Protein AF-A0A353WZQ6-F1 (afdb_monomer_lite)

Secondary structure (DSSP, 8-state):
------------------------SS--SEEEEETTEEEEEEEE--SSTTEEEEEEEEEETTSSS-TT--TT--HHHHHHHHHIIIIIGGGGEEEEETTEEEE--EEEEE---S--SEEEEEEEEE---SSS--EEEE--GGGSSS-EEEE-

Sequence (152 aa):
MKMSSRLLPVLLFIHLFTGCKGKDEKNFLAERVVGDYKFKINRIPSEESDLQQYVLKISRADEQIDLLNNKDLTDKELQQLLYYFSYTFQKDIYLETENGLNPCVLYHFERSYDLKGSRNFILGFTEPNDNEPKKIVIDSPVFNSGPVKIRI

Radius of gyration: 23.56 Å; chains: 1; bounding box: 54×90×39 Å

Structure (mmCIF, N/CA/C/O backbone):
data_AF-A0A353WZQ6-F1
#
_entry.id   AF-A0A353WZQ6-F1
#
loop_
_atom_site.group_PDB
_atom_site.id
_atom_site.type_symbol
_atom_site.label_atom_id
_atom_site.label_alt_id
_atom_site.label_comp_id
_atom_site.label_asym_id
_atom_site.label_entity_id
_atom_site.label_seq_id
_atom_site.pdbx_PDB_ins_code
_atom_site.Cartn_x
_atom_site.Cartn_y
_atom_site.Cartn_z
_atom_site.occupancy
_atom_site.B_iso_or_equiv
_atom_site.auth_seq_id
_atom_site.auth_comp_id
_atom_site.auth_asym_id
_atom_site.auth_atom_id
_atom_site.pdbx_PDB_model_num
ATOM 1 N N . MET A 1 1 ? -36.789 -76.206 4.904 1.00 37.81 1 MET A N 1
ATOM 2 C CA . MET A 1 1 ? -35.863 -76.798 3.911 1.00 37.81 1 MET A CA 1
ATOM 3 C C . MET A 1 1 ? -35.456 -75.690 2.938 1.00 37.81 1 MET A C 1
ATOM 5 O O . MET A 1 1 ? -36.367 -75.105 2.381 1.00 37.81 1 MET A O 1
ATOM 9 N N . LYS A 1 2 ? -34.142 -75.410 2.798 1.00 40.34 2 LYS A N 1
ATOM 10 C CA . LYS A 1 2 ? -33.453 -74.471 1.858 1.00 40.34 2 LYS A CA 1
ATOM 11 C C . LYS A 1 2 ? -33.887 -72.985 1.921 1.00 40.34 2 LYS A C 1
ATOM 13 O O . LYS A 1 2 ? -35.009 -72.670 1.576 1.00 40.34 2 LYS A O 1
ATOM 18 N N . MET A 1 3 ? -33.143 -72.050 2.528 1.00 39.34 3 MET A N 1
ATOM 19 C CA . MET A 1 3 ? -31.824 -71.451 2.202 1.00 39.34 3 MET A CA 1
ATOM 20 C C . MET A 1 3 ? -31.735 -70.727 0.843 1.00 39.34 3 MET A C 1
ATOM 22 O O . MET A 1 3 ? -32.156 -71.281 -0.166 1.00 39.34 3 MET A O 1
ATOM 26 N N . SER A 1 4 ? -31.028 -69.581 0.862 1.00 34.53 4 SER A N 1
ATOM 27 C CA . SER A 1 4 ? -30.486 -68.789 -0.267 1.00 34.53 4 SER A CA 1
ATOM 28 C C . SER A 1 4 ? -31.391 -67.642 -0.753 1.00 34.53 4 SER A C 1
ATOM 30 O O . SER A 1 4 ? -32.573 -67.847 -0.962 1.00 34.53 4 SER A O 1
ATOM 32 N N . SER A 1 5 ? -30.947 -66.401 -0.971 1.00 44.91 5 SER A N 1
ATOM 33 C CA . SER A 1 5 ? -29.622 -65.764 -0.904 1.00 44.91 5 SER A CA 1
ATOM 34 C C . SER A 1 5 ? -29.816 -64.244 -0.948 1.00 44.91 5 SER A C 1
ATOM 36 O O . SER A 1 5 ? -30.753 -63.741 -1.560 1.00 44.91 5 SER A O 1
ATOM 38 N N . ARG A 1 6 ? -28.895 -63.533 -0.295 1.00 46.59 6 ARG A N 1
ATOM 39 C CA . ARG A 1 6 ? -28.760 -62.073 -0.256 1.00 46.59 6 ARG A CA 1
ATOM 40 C C . ARG A 1 6 ? -28.434 -61.500 -1.638 1.00 46.59 6 ARG A C 1
ATOM 42 O O . ARG A 1 6 ? -27.595 -62.065 -2.328 1.00 46.59 6 ARG A O 1
ATOM 49 N N . LEU A 1 7 ? -28.986 -60.328 -1.944 1.00 40.62 7 LEU A N 1
ATOM 50 C CA . LEU A 1 7 ? -28.447 -59.361 -2.905 1.00 40.62 7 LEU A CA 1
ATOM 51 C C . LEU A 1 7 ? -28.886 -57.959 -2.452 1.00 40.62 7 LEU A C 1
ATOM 53 O O . LEU A 1 7 ? -30.049 -57.590 -2.571 1.00 40.62 7 LEU A O 1
ATOM 57 N N . LEU A 1 8 ? -27.951 -57.212 -1.863 1.00 40.19 8 LEU A N 1
ATOM 58 C CA . LEU A 1 8 ? -28.063 -55.771 -1.629 1.00 40.19 8 LEU A CA 1
ATOM 59 C C . LEU A 1 8 ? -27.505 -55.055 -2.866 1.00 40.19 8 LEU A C 1
ATOM 61 O O . LEU A 1 8 ? -26.378 -55.369 -3.255 1.00 40.19 8 LEU A O 1
ATOM 65 N N . PRO A 1 9 ? -28.210 -54.083 -3.462 1.00 43.88 9 PRO A N 1
ATOM 66 C CA . PRO A 1 9 ? -27.587 -53.168 -4.398 1.00 43.88 9 PRO A CA 1
ATOM 67 C C . PRO A 1 9 ? -26.892 -52.035 -3.632 1.00 43.88 9 PRO A C 1
ATOM 69 O O . PRO A 1 9 ? -27.482 -51.338 -2.809 1.00 43.88 9 PRO A O 1
ATOM 72 N N . VAL A 1 10 ? -25.603 -51.887 -3.926 1.00 41.09 10 VAL A N 1
ATOM 73 C CA . VAL A 1 10 ? -24.724 -50.786 -3.535 1.00 41.09 10 VAL A CA 1
ATOM 74 C C . VAL A 1 10 ? -25.310 -49.477 -4.074 1.00 41.09 10 VAL A C 1
ATOM 76 O O . VAL A 1 10 ? -25.299 -49.249 -5.283 1.00 41.09 10 VAL A O 1
ATOM 79 N N . LEU A 1 11 ? -25.830 -48.613 -3.196 1.00 39.88 11 LEU A N 1
ATOM 80 C CA . LEU A 1 11 ? -26.128 -47.227 -3.557 1.00 39.88 11 LEU A CA 1
ATOM 81 C C . LEU A 1 11 ? -24.805 -46.462 -3.642 1.00 39.88 11 LEU A C 1
ATOM 83 O O . LEU A 1 11 ? -24.191 -46.093 -2.643 1.00 39.88 11 LEU A O 1
ATOM 87 N N . LEU A 1 12 ? -24.366 -46.282 -4.881 1.00 36.94 12 LEU A N 1
ATOM 88 C CA . LEU A 1 12 ? -23.241 -45.461 -5.282 1.00 36.94 12 LEU A CA 1
ATOM 89 C C . LEU A 1 12 ? -23.554 -43.991 -4.941 1.00 36.94 12 LEU A C 1
ATOM 91 O O . LEU A 1 12 ? -24.376 -43.350 -5.595 1.00 36.94 12 LEU A O 1
ATOM 95 N N . PHE A 1 13 ? -22.910 -43.468 -3.897 1.00 36.84 13 PHE A N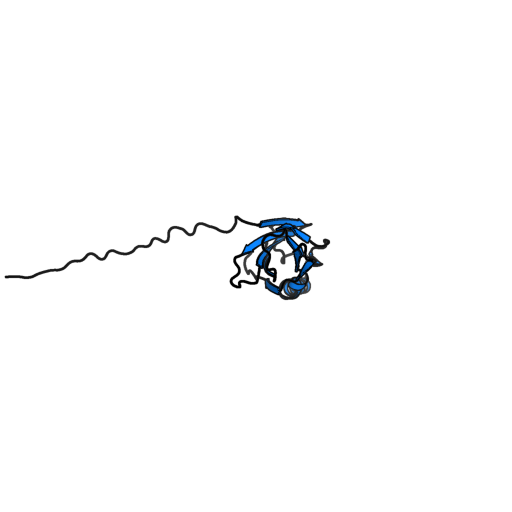 1
ATOM 96 C CA . PHE A 1 13 ? -22.872 -42.041 -3.576 1.00 36.84 13 PHE A CA 1
ATOM 97 C C . PHE A 1 13 ? -22.087 -41.312 -4.675 1.00 36.84 13 PHE A C 1
ATOM 99 O O . PHE A 1 13 ? -20.869 -41.169 -4.605 1.00 36.84 13 PHE A O 1
ATOM 106 N N . ILE A 1 14 ? -22.782 -40.851 -5.713 1.00 39.16 14 ILE A N 1
ATOM 107 C CA . ILE A 1 14 ? -22.250 -39.830 -6.615 1.00 39.16 14 ILE A CA 1
ATOM 108 C C . ILE A 1 14 ? -22.653 -38.481 -6.019 1.00 39.16 14 ILE A C 1
ATOM 110 O O . ILE A 1 14 ? -23.701 -37.927 -6.343 1.00 39.16 14 ILE A O 1
ATOM 114 N N . HIS A 1 15 ? -21.814 -37.940 -5.133 1.00 38.00 15 HIS A N 1
ATOM 115 C CA . HIS A 1 15 ? -21.806 -36.498 -4.906 1.00 38.00 15 HIS A CA 1
ATOM 116 C C . HIS A 1 15 ? -21.202 -35.861 -6.160 1.00 38.00 15 HIS A C 1
ATOM 118 O O . HIS A 1 15 ? -19.989 -35.698 -6.286 1.00 38.00 15 HIS A O 1
ATOM 124 N N . LEU A 1 16 ? -22.066 -35.545 -7.125 1.00 35.78 16 LEU A N 1
ATOM 125 C CA . LEU A 1 16 ? -21.741 -34.600 -8.180 1.00 35.78 16 LEU A CA 1
ATOM 126 C C . LEU A 1 16 ? -21.397 -33.270 -7.499 1.00 35.78 16 LEU A C 1
ATOM 128 O O . LEU A 1 16 ? -22.269 -32.556 -7.006 1.00 35.78 16 LEU A O 1
ATOM 132 N N . PHE A 1 17 ? -20.104 -32.951 -7.472 1.00 39.59 17 PHE A N 1
ATOM 133 C CA . PHE A 1 17 ? -19.587 -31.598 -7.293 1.00 39.59 17 PHE A CA 1
ATOM 134 C C . PHE A 1 17 ? -20.011 -30.760 -8.509 1.00 39.59 17 PHE A C 1
ATOM 136 O O . PHE A 1 17 ? -19.232 -30.471 -9.412 1.00 39.59 17 PHE A O 1
ATOM 143 N N . THR A 1 18 ? -21.284 -30.383 -8.563 1.00 40.12 18 THR A N 1
ATOM 144 C CA . THR A 1 18 ? -21.767 -29.328 -9.452 1.00 40.12 18 THR A CA 1
ATOM 145 C C . THR A 1 18 ? -21.874 -28.056 -8.640 1.00 40.12 18 THR A C 1
ATOM 147 O O . THR A 1 18 ? -22.845 -27.863 -7.910 1.00 40.12 18 THR A O 1
ATOM 150 N N . GLY A 1 19 ? -20.877 -27.181 -8.767 1.00 32.91 19 GLY A N 1
ATOM 151 C CA . GLY A 1 19 ? -21.031 -25.815 -8.284 1.00 32.91 19 GLY A CA 1
ATOM 152 C C . GLY A 1 19 ? -19.776 -25.080 -7.842 1.00 32.91 19 GLY A C 1
ATOM 153 O O . GLY A 1 19 ? -19.864 -24.340 -6.869 1.00 32.91 19 GLY A O 1
ATOM 154 N N . CYS A 1 20 ? -18.651 -25.164 -8.561 1.00 38.03 20 CYS A N 1
ATOM 155 C CA . CYS A 1 20 ? -17.694 -24.049 -8.554 1.00 38.03 20 CYS A CA 1
ATOM 156 C C . CYS A 1 20 ? -18.333 -22.867 -9.301 1.00 38.03 20 CYS A C 1
ATOM 158 O O . CYS A 1 20 ? -18.008 -22.572 -10.449 1.00 38.03 20 CYS A O 1
ATOM 160 N N . LYS A 1 21 ? -19.320 -22.222 -8.669 1.00 38.28 21 LYS A N 1
ATOM 161 C CA . LYS A 1 21 ? -19.753 -20.884 -9.061 1.00 38.28 21 LYS A CA 1
ATOM 162 C C . LYS A 1 21 ? -18.585 -19.958 -8.757 1.00 38.28 21 LYS A C 1
ATOM 164 O O . LYS A 1 21 ? -18.204 -19.846 -7.596 1.00 38.28 21 LYS A O 1
ATOM 169 N N . GLY A 1 22 ? -18.058 -19.303 -9.788 1.00 40.53 22 GLY A N 1
ATOM 170 C CA . GLY A 1 22 ? -17.163 -18.161 -9.644 1.00 40.53 22 GLY A CA 1
ATOM 171 C C . GLY A 1 22 ? -17.803 -17.096 -8.751 1.00 40.53 22 GLY A C 1
ATOM 172 O O . GLY A 1 22 ? -18.637 -16.309 -9.192 1.00 40.53 22 GLY A O 1
ATOM 173 N N . LYS A 1 23 ? -17.451 -17.130 -7.472 1.00 47.38 23 LYS A N 1
ATOM 174 C CA . LYS A 1 23 ? -17.271 -15.957 -6.620 1.00 47.38 23 LYS A CA 1
ATOM 175 C C . LYS A 1 23 ? -15.785 -15.627 -6.790 1.00 47.38 23 LYS A C 1
ATOM 177 O O . LYS A 1 23 ? -14.996 -16.548 -6.918 1.00 47.38 23 LYS A O 1
ATOM 182 N N . ASP A 1 24 ? -15.384 -14.409 -7.125 1.00 47.66 24 ASP A N 1
ATOM 183 C CA . ASP A 1 24 ? -14.799 -13.510 -6.120 1.00 47.66 24 ASP A CA 1
ATOM 184 C C . ASP A 1 24 ? -14.526 -12.121 -6.743 1.00 47.66 24 ASP A C 1
ATOM 186 O O . ASP A 1 24 ? -13.456 -11.543 -6.589 1.00 47.66 24 ASP A O 1
ATOM 190 N N . GLU A 1 25 ? -15.474 -11.573 -7.511 1.00 50.19 25 GLU A N 1
ATOM 191 C CA . GLU A 1 25 ? -15.333 -10.226 -8.108 1.00 50.19 25 GLU A CA 1
ATOM 192 C C . GLU A 1 25 ? -16.297 -9.178 -7.546 1.00 50.19 25 GLU A C 1
ATOM 194 O O . GLU A 1 25 ? -16.289 -8.023 -7.967 1.00 50.19 25 GLU A O 1
ATOM 199 N N . LYS A 1 26 ? -17.145 -9.545 -6.585 1.00 50.19 26 LYS A N 1
ATOM 200 C CA . LYS A 1 26 ? -18.222 -8.672 -6.115 1.00 50.19 26 LYS A CA 1
ATOM 201 C C . LYS A 1 26 ? -18.205 -8.600 -4.600 1.00 50.19 26 LYS A C 1
ATOM 203 O O . LYS A 1 26 ? -18.830 -9.445 -3.972 1.00 50.19 26 LYS A O 1
ATOM 208 N N . ASN A 1 27 ? -17.424 -7.657 -4.062 1.00 61.12 27 ASN A N 1
ATOM 209 C CA . ASN A 1 27 ? -17.746 -6.801 -2.904 1.00 61.12 27 ASN A CA 1
ATOM 210 C C . ASN A 1 27 ? -16.505 -5.995 -2.463 1.00 61.12 27 ASN A C 1
ATOM 212 O O . ASN A 1 27 ? -16.050 -6.115 -1.328 1.00 61.12 27 ASN A O 1
ATOM 216 N N . PHE A 1 28 ? -15.967 -5.165 -3.365 1.00 70.75 28 PHE A N 1
ATOM 217 C CA . PHE A 1 28 ? -15.014 -4.129 -2.959 1.00 70.75 28 PHE A CA 1
ATOM 218 C C . PHE A 1 28 ? -15.729 -3.094 -2.103 1.00 70.75 28 PHE A C 1
ATOM 220 O O . PHE A 1 28 ? -16.757 -2.555 -2.509 1.00 70.75 28 PHE A O 1
ATOM 227 N N . LEU A 1 29 ? -15.179 -2.837 -0.916 1.00 82.19 29 LEU A N 1
ATOM 228 C CA . LEU A 1 29 ? -15.657 -1.794 -0.014 1.00 82.19 29 LEU A CA 1
ATOM 229 C C . LEU A 1 29 ? -15.426 -0.413 -0.615 1.00 82.19 29 LEU A C 1
ATOM 231 O O . LEU A 1 29 ? -16.256 0.478 -0.472 1.00 82.19 29 LEU A O 1
ATOM 235 N N . ALA A 1 30 ? -14.300 -0.246 -1.308 1.00 92.00 30 ALA A N 1
ATOM 236 C CA . ALA A 1 30 ? -13.935 1.018 -1.912 1.00 92.00 30 ALA A CA 1
ATOM 237 C C . ALA A 1 30 ? -13.039 0.827 -3.136 1.00 92.00 30 ALA A C 1
ATOM 239 O O . ALA A 1 30 ? -12.235 -0.106 -3.207 1.00 92.00 30 ALA A O 1
ATOM 240 N N . GLU A 1 31 ? -13.147 1.766 -4.072 1.00 93.62 31 GLU A N 1
ATOM 241 C CA . GLU A 1 31 ? -12.250 1.916 -5.213 1.00 93.62 31 GLU A CA 1
ATOM 242 C C . GLU A 1 31 ? -11.824 3.383 -5.333 1.00 93.62 31 GLU A C 1
ATOM 244 O O . GLU A 1 31 ? -12.615 4.302 -5.099 1.00 93.62 31 GLU A O 1
ATOM 249 N N . ARG A 1 32 ? -10.561 3.614 -5.692 1.00 93.69 32 ARG A N 1
ATOM 250 C CA . ARG A 1 32 ? -10.026 4.945 -5.974 1.00 93.69 32 ARG A CA 1
ATOM 251 C C . ARG A 1 32 ? -9.014 4.873 -7.109 1.00 93.69 32 ARG A C 1
ATOM 253 O O . ARG A 1 32 ? -8.180 3.975 -7.136 1.00 93.69 32 ARG A O 1
ATOM 260 N N . VAL A 1 33 ? -9.055 5.848 -8.012 1.00 93.50 33 VAL A N 1
ATOM 261 C CA . VAL A 1 33 ? -8.052 6.032 -9.070 1.00 93.50 33 VAL A CA 1
ATOM 262 C C . VAL A 1 33 ? -7.273 7.314 -8.784 1.00 93.50 33 VAL A C 1
ATOM 264 O O . VAL A 1 33 ? -7.876 8.345 -8.478 1.00 93.50 33 VAL A O 1
ATOM 267 N N . VAL A 1 34 ? -5.944 7.246 -8.832 1.00 91.75 34 VAL A N 1
ATOM 268 C CA . VAL A 1 34 ? -5.036 8.389 -8.660 1.00 91.75 34 VAL A CA 1
ATOM 269 C C . VAL A 1 34 ? -3.920 8.275 -9.692 1.00 91.75 34 VAL A C 1
ATOM 271 O O . VAL A 1 34 ? -3.158 7.310 -9.672 1.00 91.75 34 VAL A O 1
ATOM 274 N N . GLY A 1 35 ? -3.837 9.256 -10.594 1.00 89.75 35 GLY A N 1
ATOM 275 C CA . GLY A 1 35 ? -2.931 9.188 -11.740 1.00 89.75 35 GLY A CA 1
ATOM 276 C C . GLY A 1 35 ? -3.167 7.907 -12.542 1.00 89.75 35 GLY A C 1
ATOM 277 O O . GLY A 1 35 ? -4.308 7.569 -12.857 1.00 89.75 35 GLY A O 1
ATOM 278 N N . ASP A 1 36 ? -2.091 7.167 -12.785 1.00 89.75 36 ASP A N 1
ATOM 279 C CA . ASP A 1 36 ? -2.116 5.909 -13.535 1.00 89.75 36 ASP A CA 1
ATOM 280 C C . ASP A 1 36 ? -2.408 4.679 -12.669 1.00 89.75 36 ASP A C 1
ATOM 282 O O . ASP A 1 36 ? -2.270 3.553 -13.146 1.00 89.75 36 ASP A O 1
ATOM 286 N N . TYR A 1 37 ? -2.803 4.859 -11.406 1.00 92.25 37 TYR A N 1
ATOM 287 C CA . TYR A 1 37 ? -2.987 3.770 -10.451 1.00 92.25 37 TYR A CA 1
ATOM 288 C C . TYR A 1 37 ? -4.433 3.651 -9.986 1.00 92.25 37 TYR A C 1
ATOM 290 O O . TYR A 1 37 ? -5.118 4.639 -9.715 1.00 92.25 37 TYR A O 1
ATOM 298 N N . LYS A 1 38 ? -4.887 2.409 -9.846 1.00 93.88 38 LYS A N 1
ATOM 299 C CA . LYS A 1 38 ? -6.198 2.031 -9.325 1.00 93.88 38 LYS A CA 1
ATOM 300 C C . LYS A 1 38 ? -6.019 1.178 -8.079 1.00 93.88 38 LYS A C 1
ATOM 302 O O . LYS A 1 38 ? -5.320 0.164 -8.104 1.00 93.88 38 LYS A O 1
ATOM 307 N N . PHE A 1 39 ? -6.696 1.591 -7.018 1.00 95.25 39 PHE A N 1
ATOM 308 C CA . PHE A 1 39 ? -6.670 0.993 -5.695 1.00 95.25 39 PHE A CA 1
ATOM 309 C C . PHE A 1 39 ? -8.058 0.451 -5.384 1.00 95.25 39 PHE A C 1
ATOM 311 O O . PHE A 1 39 ? -9.042 1.184 -5.498 1.00 95.25 39 PHE A O 1
ATOM 318 N N . LYS A 1 40 ? -8.144 -0.810 -4.968 1.00 95.25 40 LYS A N 1
ATOM 319 C CA . LYS A 1 40 ? -9.389 -1.417 -4.490 1.00 95.25 40 LYS A CA 1
ATOM 320 C C . LYS A 1 40 ? -9.169 -2.019 -3.115 1.00 95.25 40 LYS A C 1
ATOM 322 O O . LYS A 1 40 ? -8.144 -2.656 -2.891 1.00 95.25 40 LYS A O 1
ATOM 327 N N . ILE A 1 41 ? -10.131 -1.836 -2.220 1.00 95.94 41 ILE A N 1
ATOM 328 C CA . ILE A 1 41 ? -10.089 -2.387 -0.867 1.00 95.94 41 ILE A CA 1
ATOM 329 C C . ILE A 1 41 ? -11.220 -3.389 -0.692 1.00 95.94 41 ILE A C 1
ATOM 331 O O . ILE A 1 41 ? -12.381 -3.074 -0.949 1.00 95.94 41 ILE A O 1
ATOM 335 N N . ASN A 1 42 ? -10.877 -4.570 -0.195 1.00 94.44 42 ASN A N 1
ATOM 336 C CA . ASN A 1 42 ? -11.817 -5.522 0.384 1.00 94.44 42 ASN A CA 1
ATOM 337 C C . ASN A 1 42 ? -11.509 -5.679 1.865 1.00 94.44 42 ASN A C 1
ATOM 339 O O . ASN A 1 42 ? -10.345 -5.670 2.253 1.00 94.44 42 ASN A O 1
ATOM 343 N N . ARG A 1 43 ? -12.531 -5.909 2.679 1.00 91.44 43 ARG A N 1
ATOM 344 C CA . ARG A 1 43 ? -12.328 -6.426 4.031 1.00 91.44 43 ARG A CA 1
ATOM 345 C C . ARG A 1 43 ? -12.349 -7.942 4.007 1.00 91.44 43 ARG A C 1
ATOM 347 O O . ARG A 1 43 ? -13.153 -8.532 3.284 1.00 91.44 43 ARG A O 1
ATOM 354 N N . ILE A 1 44 ? -11.486 -8.552 4.806 1.00 90.94 44 ILE A N 1
ATOM 355 C CA . ILE A 1 44 ? -11.459 -9.999 5.003 1.00 90.94 44 ILE A CA 1
ATOM 356 C C . ILE A 1 44 ? -11.738 -10.329 6.474 1.00 90.94 44 ILE A C 1
ATOM 358 O O . ILE A 1 44 ? -11.454 -9.505 7.349 1.00 90.94 44 ILE A O 1
ATOM 362 N N . PRO A 1 45 ? -12.341 -11.495 6.767 1.00 86.56 45 PRO A N 1
ATOM 363 C CA . PRO A 1 45 ? -12.470 -11.969 8.138 1.00 86.56 45 PRO A CA 1
ATOM 364 C C . PRO A 1 45 ? -11.083 -12.091 8.768 1.00 86.56 45 PRO A C 1
ATOM 366 O O . PRO A 1 45 ? -10.177 -12.639 8.146 1.00 86.56 45 PRO A O 1
ATOM 369 N N . SER A 1 46 ? -10.926 -11.583 9.986 1.00 79.06 46 SER A N 1
ATOM 370 C CA . SER A 1 46 ? -9.699 -11.796 10.746 1.00 79.06 46 SER A CA 1
ATOM 371 C C . SER A 1 46 ? -9.783 -13.126 11.487 1.00 79.06 46 SER A C 1
ATOM 373 O O . SER A 1 46 ? -10.805 -13.423 12.109 1.00 79.06 46 SER A 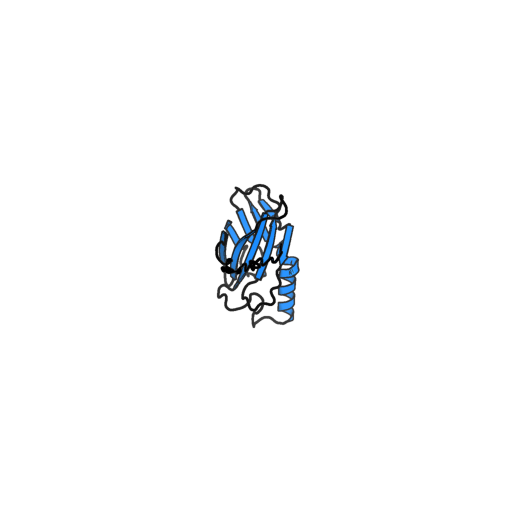O 1
ATOM 375 N N . GLU A 1 47 ? -8.715 -13.920 11.426 1.00 73.69 47 GLU A N 1
ATOM 376 C CA . GLU A 1 47 ? -8.554 -15.113 12.271 1.00 73.69 47 GLU A CA 1
ATOM 377 C C . GLU A 1 47 ? -8.208 -14.737 13.723 1.00 73.69 47 GLU A C 1
ATOM 379 O O . GLU A 1 47 ? -8.473 -15.501 14.648 1.00 73.69 47 GLU A O 1
ATOM 384 N N . GLU A 1 48 ? -7.669 -13.531 13.928 1.00 67.69 48 GLU A N 1
ATOM 385 C CA . GLU A 1 48 ? -7.320 -12.969 15.233 1.00 67.69 48 GLU A CA 1
ATOM 386 C C . GLU A 1 48 ? -8.353 -11.914 15.647 1.00 67.69 48 GLU A C 1
ATOM 388 O O . GLU A 1 48 ? -8.691 -11.026 14.862 1.00 67.69 48 GLU A O 1
ATOM 393 N N . SER A 1 49 ? -8.856 -11.982 16.883 1.00 69.38 49 SER A N 1
ATOM 394 C CA . SER A 1 49 ? -9.953 -11.121 17.356 1.00 69.38 49 SER A CA 1
ATOM 395 C C . SER A 1 49 ? -9.624 -9.628 17.377 1.00 69.38 49 SER A C 1
ATOM 397 O O . SER A 1 49 ? -10.538 -8.808 17.343 1.00 69.38 49 SER A O 1
ATOM 399 N N . ASP A 1 50 ? -8.337 -9.282 17.411 1.00 85.88 50 ASP A N 1
ATOM 400 C CA . ASP A 1 50 ? -7.878 -7.929 17.742 1.00 85.88 50 ASP A CA 1
ATOM 401 C C . ASP A 1 50 ? -7.378 -7.149 16.513 1.00 85.88 50 ASP A C 1
ATOM 403 O O . ASP A 1 50 ? -6.959 -5.994 16.629 1.00 85.88 50 ASP A O 1
ATOM 407 N N . LEU A 1 51 ? -7.423 -7.765 15.325 1.00 90.25 51 LEU A N 1
ATOM 408 C CA . LEU A 1 51 ? -6.977 -7.157 14.074 1.00 90.25 51 LEU A CA 1
ATOM 409 C C . LEU A 1 51 ? -8.135 -6.946 13.101 1.00 90.25 51 LEU A C 1
ATOM 411 O O . LEU A 1 51 ? -8.931 -7.841 12.824 1.00 90.25 51 LEU A O 1
ATOM 415 N N . GLN A 1 52 ? -8.177 -5.762 12.498 1.00 91.94 52 GLN A N 1
ATOM 416 C CA . GLN A 1 52 ? -8.988 -5.512 11.310 1.00 91.94 52 GLN A CA 1
ATOM 417 C C . GLN A 1 52 ? -8.138 -5.763 10.073 1.00 91.94 52 GLN A C 1
ATOM 419 O O . GLN A 1 52 ? -7.104 -5.115 9.901 1.00 91.94 52 GLN A O 1
ATOM 424 N N . GLN A 1 53 ? -8.581 -6.682 9.214 1.00 93.94 53 GLN A N 1
ATOM 425 C CA . GLN A 1 53 ? -7.824 -7.107 8.042 1.00 93.94 53 GLN A CA 1
ATOM 426 C C . GLN A 1 53 ? -8.475 -6.678 6.724 1.00 93.94 53 GLN A C 1
ATOM 428 O O . GLN A 1 53 ? -9.695 -6.755 6.540 1.00 93.94 53 GLN A O 1
ATOM 433 N N . TYR A 1 54 ? -7.636 -6.260 5.781 1.00 94.81 54 TYR A N 1
ATOM 434 C CA . TYR A 1 54 ? -8.040 -5.788 4.463 1.00 94.81 54 TYR A CA 1
ATOM 435 C C . TYR A 1 54 ? -7.145 -6.375 3.377 1.00 94.81 54 TYR A C 1
ATOM 437 O O . TYR A 1 54 ? -5.948 -6.561 3.576 1.00 94.81 54 TYR A O 1
ATOM 445 N N . VAL A 1 55 ? -7.715 -6.593 2.196 1.00 96.00 55 VAL A N 1
ATOM 446 C CA . VAL A 1 55 ? -6.956 -6.813 0.965 1.00 96.00 55 VAL A CA 1
ATOM 447 C C . VAL A 1 55 ? -6.967 -5.517 0.175 1.00 96.00 55 VAL A C 1
ATOM 449 O O . VAL A 1 55 ? -8.009 -5.087 -0.329 1.00 96.00 55 VAL A O 1
ATOM 452 N N . LEU A 1 56 ? -5.795 -4.908 0.058 1.00 96.62 56 LEU A N 1
ATOM 453 C CA . LEU A 1 56 ? -5.522 -3.821 -0.863 1.00 96.62 56 LEU A CA 1
ATOM 454 C C . LEU A 1 56 ? -5.051 -4.411 -2.190 1.00 96.62 56 LEU A C 1
ATOM 456 O O . LEU 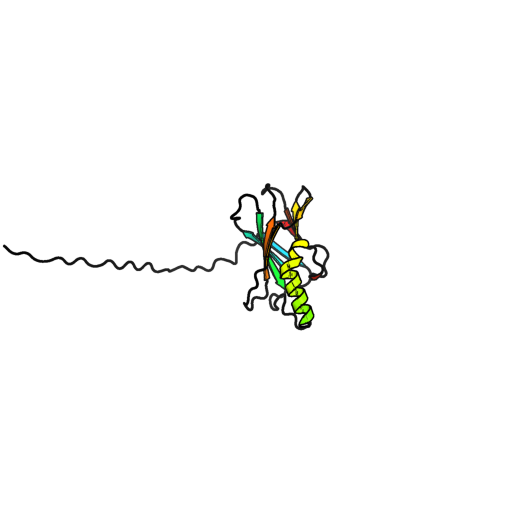A 1 56 ? -4.029 -5.085 -2.261 1.00 96.62 56 LEU A O 1
ATOM 460 N N . LYS A 1 57 ? -5.789 -4.131 -3.257 1.00 94.56 57 LYS A N 1
ATOM 461 C CA . LYS A 1 57 ? -5.423 -4.480 -4.625 1.00 94.56 57 LYS A CA 1
ATOM 462 C C . LYS A 1 57 ? -4.982 -3.224 -5.361 1.00 94.56 57 LYS A C 1
ATOM 464 O O . LYS A 1 57 ? -5.762 -2.279 -5.478 1.00 94.56 57 LYS A O 1
ATOM 469 N N . ILE A 1 58 ? -3.756 -3.226 -5.871 1.00 93.56 58 ILE A N 1
ATOM 470 C CA . ILE A 1 58 ? -3.190 -2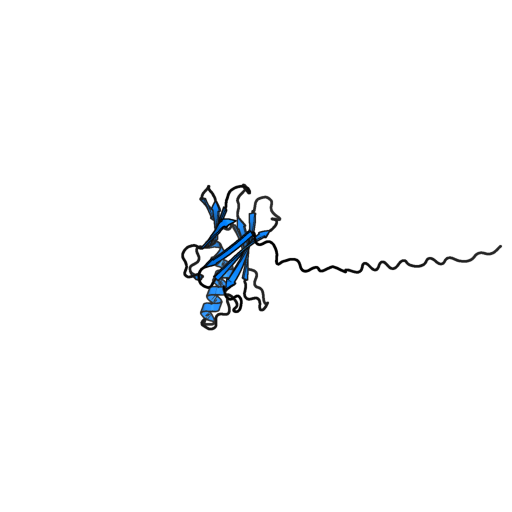.123 -6.655 1.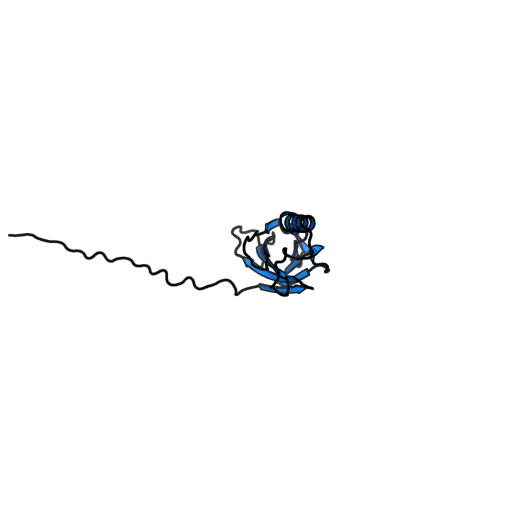00 93.56 58 ILE A CA 1
ATOM 471 C C . ILE A 1 58 ? -2.962 -2.603 -8.080 1.00 93.56 58 ILE A C 1
ATOM 473 O O . ILE A 1 58 ? -2.418 -3.679 -8.311 1.00 93.56 58 ILE A O 1
ATOM 477 N N . SER A 1 59 ? -3.383 -1.802 -9.044 1.00 91.88 59 SER A N 1
ATOM 478 C CA . SER A 1 59 ? -3.219 -2.060 -10.475 1.00 91.88 59 SER A CA 1
ATOM 479 C C . SER A 1 59 ? -2.952 -0.754 -11.200 1.00 91.88 59 SER A C 1
ATOM 481 O O . SER A 1 59 ? -3.182 0.322 -10.641 1.00 91.88 59 SER A O 1
ATOM 483 N N . ARG A 1 60 ? -2.509 -0.833 -12.453 1.00 89.19 60 ARG A N 1
ATOM 484 C CA . ARG A 1 60 ? -2.579 0.331 -13.332 1.00 89.19 60 ARG A CA 1
ATOM 485 C C . ARG A 1 60 ? -4.030 0.636 -13.695 1.00 89.19 60 ARG A C 1
ATOM 487 O O . ARG A 1 60 ? -4.861 -0.266 -13.769 1.00 89.19 60 ARG A O 1
ATOM 494 N N . ALA A 1 61 ? -4.346 1.909 -13.904 1.00 86.50 61 ALA A N 1
ATOM 495 C CA . ALA A 1 61 ? -5.694 2.369 -14.218 1.00 86.50 61 ALA A CA 1
ATOM 496 C C . ALA A 1 61 ? -6.224 1.756 -15.525 1.00 86.50 61 ALA A C 1
ATOM 498 O O . ALA A 1 61 ? -7.414 1.435 -15.595 1.00 86.50 61 ALA A O 1
ATOM 499 N N . ASP A 1 62 ? -5.330 1.551 -16.500 1.00 81.62 62 ASP A N 1
ATOM 500 C CA . ASP A 1 62 ? -5.606 0.881 -17.774 1.00 81.62 62 ASP A CA 1
ATOM 501 C C . ASP A 1 62 ? -5.828 -0.637 -17.640 1.00 81.62 62 ASP A C 1
ATOM 503 O O . ASP A 1 62 ? -6.392 -1.240 -18.546 1.00 81.62 62 ASP A O 1
ATOM 507 N N . GLU A 1 63 ? -5.425 -1.242 -16.516 1.00 74.69 63 GLU A N 1
ATOM 508 C CA . GLU A 1 63 ? -5.470 -2.682 -16.214 1.00 74.69 63 GLU A CA 1
ATOM 509 C C . GLU A 1 63 ? -4.788 -3.596 -17.257 1.00 74.69 63 GLU A C 1
ATOM 511 O O . GLU A 1 63 ? -4.868 -4.821 -17.146 1.00 74.69 63 GLU A O 1
ATOM 516 N N . GLN A 1 64 ? -4.087 -3.036 -18.250 1.00 72.44 64 GLN A N 1
ATOM 517 C CA . GLN A 1 64 ? -3.463 -3.802 -19.338 1.00 72.44 64 GLN A CA 1
ATOM 518 C C . GLN A 1 64 ? -2.012 -4.169 -19.042 1.00 72.44 64 GLN A C 1
ATOM 520 O O . GLN A 1 64 ? -1.503 -5.159 -19.569 1.00 72.44 64 GLN A O 1
ATOM 525 N N . ILE A 1 65 ? -1.339 -3.367 -18.218 1.00 75.44 65 ILE A N 1
ATOM 526 C CA . ILE A 1 65 ? 0.075 -3.532 -17.891 1.00 75.44 65 ILE A CA 1
ATOM 527 C C . ILE A 1 65 ? 0.194 -3.857 -16.400 1.00 75.44 65 ILE A C 1
ATOM 529 O O . ILE A 1 65 ? -0.420 -3.206 -15.555 1.00 75.44 65 ILE A O 1
ATOM 533 N N . ASP A 1 66 ? 0.989 -4.877 -16.075 1.00 78.06 66 ASP A N 1
ATOM 534 C CA . ASP A 1 66 ? 1.294 -5.223 -14.687 1.00 78.06 66 ASP A CA 1
ATOM 535 C C . ASP A 1 66 ? 1.991 -4.061 -13.980 1.00 78.06 66 ASP A C 1
ATOM 537 O O . ASP A 1 66 ? 2.869 -3.407 -14.540 1.00 78.06 66 ASP A O 1
ATOM 541 N N . LEU A 1 67 ? 1.579 -3.820 -12.732 1.00 82.00 67 LEU A N 1
ATOM 542 C CA . LEU A 1 67 ? 2.113 -2.796 -11.839 1.00 82.00 67 LEU A CA 1
ATOM 543 C C . LEU A 1 67 ? 3.648 -2.784 -11.815 1.00 82.00 67 LEU A C 1
ATOM 545 O O . LEU A 1 67 ? 4.246 -1.719 -11.695 1.00 82.00 67 LEU A O 1
ATOM 549 N N . LEU A 1 68 ? 4.268 -3.963 -11.924 1.00 81.69 68 LEU A N 1
ATOM 550 C CA . LEU A 1 68 ? 5.723 -4.121 -11.920 1.00 81.69 68 LEU A CA 1
ATOM 551 C C . LEU A 1 68 ? 6.329 -4.227 -13.324 1.00 81.69 68 LEU A C 1
ATOM 553 O O . LEU A 1 68 ? 7.526 -4.029 -13.483 1.00 81.69 68 LEU A O 1
ATOM 557 N N . ASN A 1 69 ? 5.536 -4.526 -14.351 1.00 73.69 69 ASN A N 1
ATOM 558 C CA . ASN A 1 69 ? 6.032 -4.784 -15.701 1.00 73.69 69 ASN A CA 1
ATOM 559 C C . ASN A 1 69 ? 5.921 -3.535 -16.581 1.00 73.69 69 ASN A C 1
ATOM 561 O O . ASN A 1 69 ? 5.220 -3.526 -17.596 1.00 73.69 69 ASN A O 1
ATOM 565 N N . ASN A 1 70 ? 6.587 -2.457 -16.171 1.00 69.12 70 ASN A N 1
ATOM 566 C CA . ASN A 1 70 ? 6.702 -1.270 -17.003 1.00 69.12 70 ASN A CA 1
ATOM 567 C C . ASN A 1 70 ? 7.935 -1.390 -17.914 1.00 69.12 70 ASN A C 1
ATOM 569 O O . ASN A 1 70 ? 9.036 -1.652 -17.435 1.00 69.12 70 ASN A O 1
ATOM 573 N N . LYS A 1 71 ? 7.747 -1.182 -19.224 1.00 64.56 71 LYS A N 1
ATOM 574 C CA . LYS A 1 71 ? 8.799 -1.317 -20.251 1.00 64.56 71 LYS A CA 1
ATOM 575 C C . LYS A 1 71 ? 9.957 -0.332 -20.067 1.00 64.56 71 LYS A C 1
ATOM 577 O O . LYS A 1 71 ? 11.017 -0.543 -20.645 1.00 64.56 71 LYS A O 1
ATOM 582 N N . ASP A 1 72 ? 9.742 0.708 -19.270 1.00 78.38 72 ASP A N 1
ATOM 583 C CA . ASP A 1 72 ? 10.716 1.766 -19.019 1.00 78.38 72 ASP A CA 1
ATOM 584 C C . ASP A 1 72 ? 11.633 1.480 -17.815 1.00 78.38 72 ASP A C 1
ATOM 586 O O . ASP A 1 72 ? 12.561 2.246 -17.574 1.00 78.38 72 ASP A O 1
ATOM 590 N N . LEU A 1 73 ? 11.395 0.401 -17.053 1.00 84.56 73 LEU A N 1
ATOM 591 C CA . LEU A 1 73 ? 12.217 0.054 -15.890 1.00 84.56 73 LEU A CA 1
ATOM 592 C C . LEU A 1 73 ? 13.405 -0.824 -16.286 1.00 84.56 73 LEU A C 1
ATOM 594 O O . LEU A 1 73 ? 13.259 -1.848 -16.954 1.00 84.56 73 LEU A O 1
ATOM 598 N N . THR A 1 74 ? 14.585 -0.467 -15.793 1.00 90.19 74 THR A N 1
ATOM 599 C CA . THR A 1 74 ? 15.752 -1.352 -15.802 1.00 90.19 74 THR A CA 1
ATOM 600 C C . THR A 1 74 ? 15.565 -2.512 -14.818 1.00 90.19 74 THR A C 1
ATOM 602 O O . THR A 1 74 ? 14.844 -2.392 -13.825 1.00 90.19 74 THR A O 1
ATOM 605 N N . ASP A 1 75 ? 16.292 -3.618 -15.014 1.00 89.19 75 ASP A N 1
ATOM 606 C CA . ASP A 1 75 ? 16.267 -4.767 -14.089 1.00 89.19 75 ASP A CA 1
ATOM 607 C C . ASP A 1 75 ? 16.545 -4.360 -12.634 1.00 89.19 75 ASP A C 1
ATOM 609 O O . ASP A 1 75 ? 15.959 -4.894 -11.690 1.00 89.19 75 ASP A O 1
ATOM 613 N N . LYS A 1 76 ? 17.430 -3.375 -12.445 1.00 92.50 76 LYS A N 1
ATOM 614 C CA . LYS A 1 76 ? 17.772 -2.839 -11.128 1.00 92.50 76 LYS A CA 1
ATOM 615 C C . LYS A 1 76 ? 16.591 -2.107 -10.490 1.00 92.50 76 LYS A C 1
ATOM 617 O O . LYS A 1 76 ? 16.308 -2.333 -9.316 1.00 92.50 76 LYS A O 1
ATOM 622 N N . GLU A 1 77 ? 15.914 -1.241 -11.236 1.00 90.94 77 GLU A N 1
ATOM 623 C CA . GLU A 1 77 ? 14.750 -0.497 -10.740 1.00 90.94 77 GLU A CA 1
ATOM 624 C C . GLU A 1 77 ? 13.581 -1.437 -10.448 1.00 90.94 77 GLU A C 1
ATOM 626 O O . GLU A 1 77 ? 12.924 -1.302 -9.415 1.00 90.94 77 GLU A O 1
ATOM 631 N N . LEU A 1 78 ? 13.378 -2.453 -11.290 1.00 90.00 78 LEU A N 1
ATOM 632 C CA . LEU A 1 78 ? 12.391 -3.502 -11.052 1.00 90.00 78 LEU A CA 1
ATOM 633 C C . LEU A 1 78 ? 12.662 -4.244 -9.737 1.00 90.00 78 LEU A C 1
ATOM 635 O O . LEU A 1 78 ? 11.753 -4.431 -8.927 1.00 90.00 78 LEU A O 1
ATOM 639 N N . GLN A 1 79 ? 13.912 -4.641 -9.487 1.00 91.31 79 GLN A N 1
ATOM 640 C CA .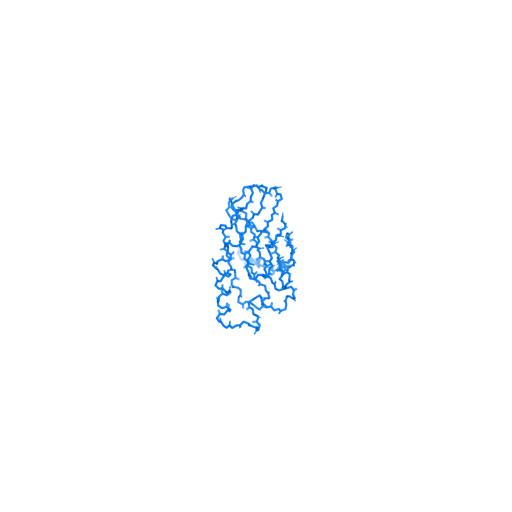 GLN A 1 79 ? 14.294 -5.291 -8.231 1.00 91.31 79 GLN A CA 1
ATOM 641 C C . GLN A 1 79 ? 14.091 -4.376 -7.020 1.00 91.31 79 GLN A C 1
ATOM 643 O O . GLN A 1 79 ? 13.624 -4.841 -5.978 1.00 91.31 79 GLN A O 1
ATOM 648 N N . GLN A 1 80 ? 14.403 -3.085 -7.147 1.00 92.94 80 GLN A N 1
ATOM 649 C CA . GLN A 1 80 ? 14.173 -2.100 -6.088 1.00 92.94 80 GLN A CA 1
ATOM 650 C C . GLN A 1 80 ? 12.683 -1.933 -5.785 1.00 92.94 80 GLN A C 1
ATOM 652 O O . GLN A 1 80 ? 12.297 -1.945 -4.617 1.00 92.94 80 GLN A O 1
ATOM 657 N N . LEU A 1 81 ? 11.842 -1.841 -6.815 1.00 91.50 81 LEU A N 1
ATOM 658 C CA . LEU A 1 81 ? 10.395 -1.723 -6.662 1.00 91.50 81 LEU A CA 1
ATOM 659 C C . LEU A 1 81 ? 9.789 -2.989 -6.045 1.00 91.50 81 LEU A C 1
ATOM 661 O O . LEU A 1 81 ? 8.973 -2.912 -5.126 1.00 91.50 81 LEU A O 1
ATOM 665 N N . LEU A 1 82 ? 10.236 -4.164 -6.494 1.00 91.31 82 LEU A N 1
ATOM 666 C CA . LEU A 1 82 ? 9.824 -5.439 -5.918 1.00 91.31 82 LEU A CA 1
ATOM 667 C C . LEU A 1 82 ? 10.235 -5.541 -4.446 1.00 91.31 82 LEU A C 1
ATOM 669 O O . LEU A 1 82 ? 9.434 -5.981 -3.622 1.00 91.31 82 LEU A O 1
ATOM 673 N N . TYR A 1 83 ? 11.460 -5.137 -4.104 1.00 94.31 83 TYR A N 1
ATOM 674 C CA . TYR A 1 83 ? 11.930 -5.093 -2.720 1.00 94.31 83 TYR A CA 1
ATOM 675 C C . TYR A 1 83 ? 11.073 -4.143 -1.882 1.00 94.31 83 TYR A C 1
ATOM 677 O O . TYR A 1 83 ? 10.617 -4.518 -0.801 1.00 94.31 83 TYR A O 1
ATOM 685 N N . TYR A 1 84 ? 10.796 -2.951 -2.410 1.00 95.88 84 TYR A N 1
ATOM 686 C CA . TYR A 1 84 ? 9.973 -1.951 -1.748 1.00 95.88 84 TYR A CA 1
ATOM 687 C C . TYR A 1 84 ? 8.587 -2.508 -1.401 1.00 95.88 84 TYR A C 1
ATOM 689 O O . TYR A 1 84 ? 8.214 -2.550 -0.226 1.00 95.88 84 TYR A O 1
ATOM 697 N N . PHE A 1 85 ? 7.867 -3.041 -2.391 1.00 94.88 85 PHE A N 1
ATOM 698 C CA . PHE A 1 85 ? 6.559 -3.661 -2.175 1.00 94.88 85 PHE A CA 1
ATOM 699 C C . PHE A 1 85 ? 6.620 -4.921 -1.313 1.00 94.88 85 PHE A C 1
ATOM 701 O O . PHE A 1 85 ? 5.648 -5.251 -0.650 1.00 94.88 85 PHE A O 1
ATOM 708 N N . SER A 1 86 ? 7.739 -5.634 -1.274 1.00 94.31 86 SER A N 1
ATOM 709 C CA . SER A 1 86 ? 7.834 -6.836 -0.441 1.00 94.31 86 SER A CA 1
ATOM 710 C C . SER A 1 86 ? 8.061 -6.517 1.037 1.00 94.31 86 SER A C 1
ATOM 712 O O . SER A 1 86 ? 7.598 -7.282 1.878 1.00 94.31 86 SER A O 1
ATOM 714 N N . TYR A 1 87 ? 8.766 -5.426 1.365 1.00 94.25 87 TYR A N 1
ATOM 715 C CA . TYR A 1 87 ? 9.316 -5.247 2.717 1.00 94.25 87 TYR A CA 1
ATOM 716 C C . TYR A 1 87 ? 9.129 -3.866 3.337 1.00 94.25 87 TYR A C 1
ATOM 718 O O . TYR A 1 87 ? 9.043 -3.763 4.559 1.00 94.25 87 TYR A O 1
ATOM 726 N N . THR A 1 88 ? 9.121 -2.792 2.549 1.00 96.94 88 THR A N 1
ATOM 727 C CA . THR A 1 88 ? 9.118 -1.430 3.109 1.00 96.94 88 THR A CA 1
ATOM 728 C C . THR A 1 88 ? 7.790 -0.722 2.933 1.00 96.94 88 THR A C 1
ATOM 730 O O . THR A 1 88 ? 7.481 0.142 3.744 1.00 96.94 88 THR A O 1
ATOM 733 N N . PHE A 1 89 ? 6.984 -1.122 1.948 1.00 97.62 89 PHE A N 1
ATOM 734 C CA . PHE A 1 89 ? 5.698 -0.495 1.647 1.00 97.62 89 PHE A CA 1
ATOM 735 C C . PHE A 1 89 ? 4.726 -0.500 2.834 1.00 97.62 89 PHE A C 1
ATOM 737 O O . PHE A 1 89 ? 3.975 0.451 2.999 1.00 97.62 89 PHE A O 1
ATOM 744 N N . GLN A 1 90 ? 4.797 -1.495 3.726 1.00 98.00 90 GLN A N 1
ATOM 745 C CA . GLN A 1 90 ? 4.031 -1.519 4.980 1.00 98.00 90 GLN A CA 1
ATOM 746 C C . GLN A 1 90 ? 4.152 -0.220 5.792 1.00 98.00 90 GLN A C 1
ATOM 748 O O . GLN A 1 90 ? 3.179 0.212 6.405 1.00 98.00 90 GLN A O 1
ATOM 753 N N . LYS A 1 91 ? 5.338 0.404 5.798 1.00 97.94 91 LYS A N 1
ATOM 754 C CA . LYS A 1 91 ? 5.615 1.634 6.558 1.00 97.94 91 LYS A CA 1
ATOM 755 C C . LYS A 1 91 ? 4.921 2.864 5.987 1.00 97.94 91 LYS A C 1
ATOM 757 O O . LYS A 1 91 ? 4.854 3.882 6.662 1.00 97.94 91 LYS A O 1
ATOM 762 N N . ASP A 1 92 ? 4.395 2.752 4.777 1.00 97.94 92 ASP A N 1
ATOM 763 C CA . ASP A 1 92 ? 3.745 3.842 4.064 1.00 97.94 92 ASP A CA 1
ATOM 764 C C . ASP A 1 92 ? 2.217 3.682 4.083 1.00 97.94 92 ASP A C 1
ATOM 766 O O . ASP A 1 92 ? 1.503 4.413 3.398 1.00 97.94 92 ASP A O 1
ATOM 770 N N . ILE A 1 93 ? 1.700 2.720 4.859 1.00 98.25 93 ILE A N 1
ATOM 771 C CA . ILE A 1 93 ? 0.279 2.384 4.936 1.00 98.25 93 ILE A CA 1
ATOM 772 C C . ILE A 1 93 ? -0.237 2.585 6.362 1.00 98.25 93 ILE A C 1
ATOM 774 O O . ILE A 1 93 ? 0.259 1.985 7.319 1.00 98.25 93 ILE A O 1
ATOM 778 N N . TYR A 1 94 ? -1.304 3.372 6.479 1.00 97.56 94 TYR A N 1
ATOM 779 C CA . TYR A 1 94 ? -1.948 3.715 7.744 1.00 97.56 94 TYR A CA 1
ATOM 780 C C . TYR A 1 94 ? -3.462 3.539 7.664 1.00 97.56 94 TYR A C 1
ATOM 782 O O . TYR A 1 94 ? -4.068 3.698 6.601 1.00 97.56 94 TYR A O 1
ATOM 790 N N . LEU A 1 95 ? -4.079 3.281 8.811 1.00 96.56 95 LEU A N 1
ATOM 791 C CA . LEU A 1 95 ? -5.515 3.409 9.015 1.00 96.56 95 LEU A CA 1
ATOM 792 C C . LEU A 1 95 ? -5.782 4.728 9.751 1.00 96.56 95 LEU A C 1
ATOM 794 O O . LEU A 1 95 ? -5.414 4.886 10.910 1.00 96.56 95 LEU A O 1
ATOM 798 N N . GLU A 1 96 ? -6.392 5.687 9.060 1.00 95.94 96 GLU A N 1
ATOM 799 C CA . GLU A 1 96 ? -6.840 6.963 9.620 1.00 95.94 96 GLU A CA 1
ATOM 800 C C . GLU A 1 96 ? -8.231 6.795 10.239 1.00 95.94 96 GLU A C 1
ATOM 802 O O . GLU A 1 96 ? -9.177 6.396 9.549 1.00 95.94 96 GLU A O 1
ATOM 807 N N . THR A 1 97 ? -8.344 7.128 11.523 1.00 93.31 97 THR A N 1
ATOM 808 C CA . THR A 1 97 ? -9.579 7.135 12.322 1.00 93.31 97 THR A CA 1
ATOM 809 C C . THR A 1 97 ? -9.785 8.519 12.947 1.00 93.31 97 THR A C 1
ATOM 811 O O . THR A 1 97 ? -8.984 9.434 12.727 1.00 93.31 97 THR A O 1
ATOM 814 N N . GLU A 1 98 ? -10.844 8.702 13.740 1.00 91.25 98 GLU A N 1
ATOM 815 C CA . GLU A 1 98 ? -11.012 9.928 14.537 1.00 91.25 98 GLU A CA 1
ATOM 816 C C . GLU A 1 98 ? -9.896 10.100 15.582 1.00 91.25 98 GLU A C 1
ATOM 818 O O . GLU A 1 98 ? -9.527 11.226 15.916 1.00 91.25 98 GLU A O 1
ATOM 823 N N . ASN A 1 99 ? -9.305 8.990 16.040 1.00 89.69 99 ASN A N 1
ATOM 824 C CA . ASN A 1 99 ? -8.266 8.964 17.070 1.00 89.69 99 ASN A CA 1
ATOM 825 C C . ASN A 1 99 ? -6.844 9.176 16.520 1.00 89.69 99 ASN A C 1
ATOM 827 O O . ASN A 1 99 ? -5.907 9.344 17.302 1.00 89.69 99 ASN A O 1
ATOM 831 N N . GLY A 1 100 ? -6.663 9.192 15.195 1.00 92.50 100 GLY A N 1
ATOM 832 C CA . GLY A 1 100 ? -5.379 9.473 14.551 1.00 92.50 100 GLY A CA 1
ATOM 833 C C . GLY A 1 100 ? -4.998 8.470 13.463 1.00 92.50 100 GLY A C 1
ATOM 834 O O . GLY A 1 100 ? -5.852 7.904 12.785 1.00 92.50 100 GLY A O 1
ATOM 835 N N . LEU A 1 101 ? -3.688 8.299 13.258 1.00 95.12 101 LEU A N 1
ATOM 836 C CA . LEU A 1 101 ? -3.123 7.367 12.280 1.00 95.12 101 LEU A CA 1
ATOM 837 C C . LEU A 1 101 ? -2.596 6.119 12.986 1.00 95.12 101 LEU A C 1
ATOM 839 O O . LEU A 1 101 ? -1.644 6.197 13.762 1.00 95.12 101 LEU A O 1
ATOM 843 N N . ASN A 1 102 ? -3.173 4.968 12.658 1.00 95.75 102 ASN A N 1
ATOM 844 C CA . ASN A 1 102 ? -2.728 3.668 13.137 1.00 95.75 102 ASN A CA 1
ATOM 845 C C . ASN A 1 102 ? -1.824 3.001 12.086 1.00 95.75 102 ASN A C 1
ATOM 847 O O . ASN A 1 102 ? -2.231 2.880 10.925 1.00 95.75 102 ASN A O 1
ATOM 851 N N . PRO A 1 103 ? -0.607 2.559 12.445 1.00 97.25 103 PRO A N 1
ATOM 852 C CA . PRO A 1 103 ? 0.289 1.896 11.505 1.00 97.25 103 PRO A CA 1
ATOM 853 C C . PRO A 1 103 ? -0.218 0.498 11.126 1.00 97.25 103 PRO A C 1
ATOM 855 O O . PRO A 1 103 ? -0.868 -0.186 11.918 1.00 97.25 103 PRO A O 1
ATOM 858 N N . CYS A 1 104 ? 0.126 0.050 9.920 1.00 97.31 104 CYS A N 1
ATOM 859 C CA . CYS A 1 104 ? -0.092 -1.327 9.485 1.00 97.31 104 CYS A CA 1
ATOM 860 C C . CYS A 1 104 ? 0.818 -2.284 10.277 1.00 97.31 104 CYS A C 1
ATOM 862 O O . CYS A 1 104 ? 2.044 -2.202 10.169 1.00 97.31 104 CYS A O 1
ATOM 864 N N . VAL A 1 105 ? 0.242 -3.187 11.075 1.00 95.81 105 VAL A N 1
ATOM 865 C CA . VAL A 1 105 ? 0.986 -4.125 11.944 1.00 95.81 105 VAL A CA 1
ATOM 866 C C . VAL A 1 105 ? 1.138 -5.515 11.332 1.00 95.81 105 VAL A C 1
ATOM 868 O O . VAL A 1 105 ? 2.124 -6.196 11.603 1.00 95.81 105 VAL A O 1
ATOM 871 N N . LEU A 1 106 ? 0.207 -5.913 10.462 1.00 94.81 106 LEU A N 1
ATOM 872 C CA . LEU A 1 106 ? 0.266 -7.155 9.696 1.00 94.81 106 LEU A CA 1
ATOM 873 C C . LEU A 1 106 ? 0.324 -6.816 8.214 1.00 94.81 106 LEU A C 1
ATOM 875 O O . LEU A 1 106 ? -0.503 -6.062 7.711 1.00 94.81 106 LEU A O 1
ATOM 879 N N . TYR A 1 107 ? 1.300 -7.384 7.515 1.00 96.81 107 TYR A N 1
ATOM 880 C CA . TYR A 1 107 ? 1.511 -7.107 6.105 1.00 96.81 107 TYR A CA 1
ATOM 881 C C . TYR A 1 107 ? 1.950 -8.357 5.359 1.00 96.81 107 TYR A C 1
ATOM 883 O O . TYR A 1 107 ? 2.906 -9.027 5.752 1.00 96.81 107 TYR A O 1
ATOM 891 N N . HIS A 1 108 ? 1.284 -8.640 4.246 1.00 95.75 108 HIS A N 1
ATOM 892 C CA . HIS A 1 108 ? 1.707 -9.681 3.325 1.00 95.75 108 HIS A CA 1
ATOM 893 C C . HIS A 1 108 ? 1.531 -9.220 1.883 1.00 95.75 108 HIS A C 1
ATOM 895 O O . HIS A 1 108 ? 0.433 -8.881 1.452 1.00 95.75 108 HIS A O 1
ATOM 901 N N . PHE A 1 109 ? 2.624 -9.232 1.126 1.00 95.00 109 PHE A N 1
ATOM 902 C CA . PHE A 1 109 ? 2.593 -9.003 -0.310 1.00 95.00 109 PHE A CA 1
ATOM 903 C C . PHE A 1 109 ? 2.480 -10.342 -1.043 1.00 95.00 109 PHE A C 1
ATOM 905 O O . PHE A 1 109 ? 3.403 -11.162 -1.003 1.00 95.00 109 PHE A O 1
ATOM 912 N N . GLU A 1 110 ? 1.368 -10.547 -1.747 1.00 90.62 110 GLU A N 1
ATOM 913 C CA . GLU A 1 110 ? 1.175 -11.738 -2.567 1.00 90.62 110 GLU A CA 1
ATOM 914 C C . GLU A 1 110 ? 1.958 -11.598 -3.873 1.00 90.62 110 GLU A C 1
ATOM 916 O O . GLU A 1 110 ? 1.567 -10.891 -4.809 1.00 90.62 110 GLU A O 1
ATOM 921 N N . ARG A 1 111 ? 3.075 -12.323 -3.960 1.00 79.12 111 ARG A N 1
ATOM 922 C CA . ARG A 1 111 ? 3.775 -12.513 -5.229 1.00 79.12 111 ARG A CA 1
ATOM 923 C C . ARG A 1 111 ? 2.980 -13.475 -6.087 1.00 79.12 111 ARG A C 1
ATOM 925 O O . ARG A 1 111 ? 3.106 -14.691 -5.974 1.00 79.12 111 ARG A O 1
ATOM 932 N N . SER A 1 112 ? 2.162 -12.919 -6.958 1.00 69.88 112 SER A N 1
ATOM 933 C CA . SER A 1 112 ? 1.435 -13.710 -7.925 1.00 69.88 112 SER A CA 1
ATOM 934 C C . SER A 1 112 ? 2.306 -13.891 -9.182 1.00 69.88 112 SER A C 1
ATOM 936 O O . SER A 1 112 ? 2.746 -12.929 -9.811 1.00 69.88 112 SER A O 1
ATOM 938 N N . TYR A 1 113 ? 2.626 -15.144 -9.522 1.00 66.06 113 TYR A N 1
ATOM 939 C CA . TYR A 1 113 ? 3.334 -15.502 -10.767 1.00 66.06 113 TYR A CA 1
ATOM 940 C C . TYR A 1 113 ? 2.409 -15.461 -11.994 1.00 66.06 113 TYR A C 1
ATOM 942 O O . TYR A 1 113 ? 2.791 -15.874 -13.088 1.00 66.06 113 TYR A O 1
ATOM 950 N N . ASP A 1 114 ? 1.165 -15.026 -11.805 1.00 60.97 114 ASP A N 1
ATOM 951 C CA . ASP A 1 114 ? 0.171 -14.921 -12.855 1.00 60.97 114 ASP A CA 1
ATOM 952 C C . ASP A 1 114 ? 0.344 -13.623 -13.659 1.00 60.97 114 ASP A C 1
ATOM 954 O O . ASP A 1 114 ? 0.889 -12.623 -13.198 1.00 60.97 114 ASP A O 1
ATOM 958 N N . LEU A 1 115 ? -0.156 -13.640 -14.896 1.00 63.62 115 LEU A N 1
ATOM 959 C CA . LEU A 1 115 ? -0.155 -12.505 -15.828 1.00 63.62 115 LEU A CA 1
ATOM 960 C C . LEU A 1 115 ? -1.150 -11.399 -15.423 1.00 63.62 115 LEU A C 1
ATOM 962 O O . LEU A 1 115 ? -1.572 -10.606 -16.263 1.00 63.62 115 LEU A O 1
ATOM 966 N N . LYS A 1 116 ? -1.608 -11.372 -14.166 1.00 71.94 116 LYS A N 1
ATOM 967 C CA . LYS A 1 116 ? -2.609 -10.399 -13.730 1.00 71.94 116 LYS A CA 1
ATOM 968 C C . LYS A 1 116 ? -1.951 -9.036 -13.567 1.00 71.94 116 LYS A C 1
ATOM 970 O O . LYS A 1 116 ? -0.947 -8.901 -12.877 1.00 71.94 116 LYS A O 1
ATOM 975 N N . GLY A 1 117 ? -2.583 -8.005 -14.130 1.00 80.06 117 GLY A N 1
ATOM 976 C CA . GLY A 1 117 ? -2.111 -6.617 -14.077 1.00 80.06 117 GLY A CA 1
ATOM 977 C C . GLY A 1 117 ? -2.167 -5.953 -12.689 1.00 80.06 117 GLY A C 1
ATOM 978 O O . GLY A 1 117 ? -2.086 -4.732 -12.572 1.00 80.06 117 GLY A O 1
ATOM 979 N N . SER A 1 118 ? -2.376 -6.732 -11.628 1.00 88.06 118 SER A N 1
ATOM 980 C CA . SER A 1 118 ? -2.685 -6.251 -10.286 1.00 88.06 118 SER A CA 1
ATOM 981 C C . SER A 1 118 ? -1.926 -7.021 -9.222 1.00 88.06 118 SER A C 1
ATOM 983 O O . SER A 1 118 ? -1.745 -8.230 -9.346 1.00 88.06 118 SER A O 1
ATOM 985 N N . ARG A 1 119 ? -1.596 -6.340 -8.131 1.00 90.94 119 ARG A N 1
ATOM 986 C CA . ARG A 1 119 ? -0.896 -6.880 -6.971 1.00 90.94 119 ARG A CA 1
ATOM 987 C C . ARG A 1 119 ? -1.766 -6.762 -5.726 1.00 90.94 119 ARG A C 1
ATOM 989 O O . ARG A 1 119 ? -2.398 -5.726 -5.519 1.00 90.94 119 ARG A O 1
ATOM 996 N N . ASN A 1 120 ? -1.803 -7.828 -4.933 1.00 93.62 120 ASN A N 1
ATOM 997 C CA . ASN A 1 120 ? -2.566 -7.888 -3.692 1.00 93.62 120 ASN A CA 1
ATOM 998 C C . ASN A 1 120 ? -1.641 -7.711 -2.488 1.00 93.62 120 ASN A C 1
ATOM 1000 O O . ASN A 1 120 ? -0.534 -8.254 -2.436 1.00 93.62 120 ASN A O 1
ATOM 1004 N N . PHE A 1 121 ? -2.149 -6.983 -1.506 1.00 95.94 121 PHE A N 1
ATOM 1005 C CA . PHE A 1 121 ? -1.496 -6.684 -0.247 1.00 95.94 121 PHE A CA 1
ATOM 1006 C C . PHE A 1 121 ? -2.492 -6.965 0.872 1.00 95.94 121 PHE A C 1
ATOM 1008 O O . PHE A 1 121 ? -3.550 -6.337 0.931 1.00 95.94 121 PHE A O 1
ATOM 1015 N N . ILE A 1 122 ? -2.173 -7.912 1.745 1.00 95.94 122 ILE A N 1
ATOM 1016 C CA . ILE A 1 122 ? -2.935 -8.167 2.964 1.00 95.94 122 ILE A CA 1
ATOM 1017 C C . ILE A 1 122 ? -2.418 -7.203 4.022 1.00 95.94 122 ILE A C 1
ATOM 1019 O O . ILE A 1 122 ? -1.213 -7.128 4.258 1.00 95.94 122 ILE A O 1
ATOM 1023 N N . LEU A 1 123 ? -3.333 -6.455 4.622 1.00 96.69 123 LEU A N 1
ATOM 1024 C CA . LEU A 1 123 ? -3.071 -5.417 5.607 1.00 96.69 123 LEU A CA 1
ATOM 1025 C C . LEU A 1 123 ? -3.821 -5.761 6.888 1.00 96.69 123 LEU A C 1
ATOM 1027 O O . LEU A 1 123 ? -4.978 -6.170 6.814 1.00 96.69 123 LEU A O 1
ATOM 1031 N N . GLY A 1 124 ? -3.212 -5.531 8.044 1.00 95.31 124 GLY A N 1
ATOM 1032 C CA . GLY A 1 124 ? -3.884 -5.633 9.333 1.00 95.31 124 GLY A CA 1
ATOM 1033 C C . GLY A 1 124 ? -3.521 -4.485 10.260 1.00 95.31 124 GLY A C 1
ATOM 1034 O O . GLY A 1 124 ? -2.366 -4.057 10.323 1.00 95.31 124 GLY A O 1
ATOM 1035 N N . PHE A 1 125 ? -4.526 -3.998 10.980 1.00 95.25 125 PHE A N 1
ATOM 1036 C CA . PHE A 1 125 ? -4.426 -2.862 11.892 1.00 95.25 125 PHE A CA 1
ATOM 1037 C C . PHE A 1 125 ? -5.023 -3.227 13.248 1.00 95.25 125 PHE A C 1
ATOM 1039 O O . PHE A 1 125 ? -6.072 -3.872 13.312 1.00 95.25 125 PHE A O 1
ATOM 1046 N N . THR A 1 126 ? -4.371 -2.785 14.321 1.00 91.50 126 THR A N 1
ATOM 1047 C CA . THR A 1 126 ? -4.902 -2.884 15.682 1.00 91.50 126 THR A CA 1
ATOM 1048 C C . THR A 1 126 ? -5.904 -1.750 15.882 1.00 91.50 126 THR A C 1
ATOM 1050 O O . THR A 1 126 ? -5.509 -0.611 16.102 1.00 91.50 126 THR A O 1
ATOM 1053 N N . GLU A 1 127 ? -7.197 -2.034 15.744 1.00 81.00 127 GLU A N 1
ATOM 1054 C CA . GLU A 1 127 ? -8.260 -1.059 16.012 1.00 81.00 127 GLU A CA 1
ATOM 1055 C C . GLU A 1 127 ? -9.514 -1.797 16.506 1.00 81.00 127 GLU A C 1
ATOM 1057 O O . GLU A 1 127 ? -10.096 -2.582 15.749 1.00 81.00 127 GLU A O 1
ATOM 1062 N N . PRO A 1 128 ? -9.950 -1.578 17.758 1.00 66.44 128 PRO A N 1
ATOM 1063 C CA . PRO A 1 128 ? -11.100 -2.285 18.312 1.00 66.44 128 PRO A CA 1
ATOM 1064 C C . PRO A 1 128 ? -12.438 -1.772 17.774 1.00 66.44 128 PRO A C 1
ATOM 1066 O O . PRO A 1 128 ? -13.407 -2.533 17.761 1.00 66.44 128 PRO A O 1
ATOM 1069 N N . ASN A 1 129 ? -12.535 -0.506 17.340 1.00 76.81 129 ASN A N 1
ATOM 1070 C CA . ASN A 1 129 ? -13.829 0.049 16.953 1.00 76.81 129 ASN A CA 1
ATOM 1071 C C . ASN A 1 129 ? -14.104 -0.140 15.463 1.00 76.81 129 ASN A C 1
ATOM 1073 O O . ASN A 1 129 ? -13.466 0.463 14.599 1.00 76.81 129 ASN A O 1
ATOM 1077 N N . ASP A 1 130 ? -15.085 -0.979 15.145 1.00 76.81 130 ASP A N 1
ATOM 1078 C CA . ASP A 1 130 ? -15.466 -1.227 13.762 1.00 76.81 130 ASP A CA 1
ATOM 1079 C C . ASP A 1 130 ? -16.401 -0.158 13.170 1.00 76.81 130 ASP A C 1
ATOM 1081 O O . ASP A 1 130 ? -16.449 0.019 11.957 1.00 76.81 130 ASP A O 1
ATOM 1085 N N . ASN A 1 131 ? -17.108 0.583 14.025 1.00 80.12 131 ASN A N 1
ATOM 1086 C CA . ASN A 1 131 ? -18.260 1.400 13.630 1.00 80.12 131 ASN A CA 1
ATOM 1087 C C . ASN A 1 131 ? -17.920 2.852 13.265 1.00 80.12 131 ASN A C 1
ATOM 1089 O O . ASN A 1 131 ? -18.806 3.605 12.861 1.00 80.12 131 ASN A O 1
ATOM 1093 N N . GLU A 1 132 ? -16.666 3.267 13.428 1.00 85.75 132 GLU A N 1
ATOM 1094 C CA . GLU A 1 132 ? -16.229 4.622 13.095 1.00 85.75 132 GLU A CA 1
ATOM 1095 C C . GLU A 1 132 ? -15.854 4.748 11.610 1.00 85.75 132 GLU A C 1
ATOM 1097 O O . GLU A 1 132 ? -15.310 3.799 11.035 1.00 85.75 132 GLU A O 1
ATOM 1102 N N . PRO A 1 133 ? -16.094 5.914 10.976 1.00 89.38 133 PRO A N 1
ATOM 1103 C CA . PRO A 1 133 ? -15.615 6.186 9.628 1.00 89.38 133 PRO A CA 1
ATOM 1104 C C . PRO A 1 133 ? -14.090 6.100 9.557 1.00 89.38 133 PRO A C 1
ATOM 1106 O O . PRO A 1 133 ? -13.383 6.755 10.325 1.00 89.38 133 PRO A O 1
ATOM 1109 N N . LYS A 1 134 ? -13.571 5.350 8.585 1.00 93.44 134 LYS A N 1
ATOM 1110 C CA . LYS A 1 134 ? -12.131 5.105 8.456 1.00 93.44 134 LYS A CA 1
ATOM 1111 C C . LYS A 1 134 ? -11.626 5.430 7.070 1.00 93.44 134 LYS A C 1
ATOM 1113 O O . LYS A 1 134 ? -12.377 5.463 6.090 1.00 93.44 134 LYS A O 1
ATOM 1118 N N . LYS A 1 135 ? -10.317 5.656 6.972 1.00 96.00 135 LYS A N 1
ATOM 1119 C CA . LYS A 1 135 ? -9.632 5.703 5.682 1.00 96.00 135 LYS A CA 1
ATOM 1120 C C . LYS A 1 135 ? -8.357 4.890 5.714 1.00 96.00 135 LYS A C 1
ATOM 1122 O O . LYS A 1 135 ? -7.557 5.037 6.627 1.00 96.00 135 LYS A O 1
ATOM 1127 N N . ILE A 1 136 ? -8.114 4.122 4.663 1.00 96.69 136 ILE A N 1
ATOM 1128 C CA . ILE A 1 136 ? -6.767 3.632 4.385 1.00 96.69 136 ILE A CA 1
ATOM 1129 C C . ILE A 1 136 ? -5.995 4.770 3.723 1.00 96.69 136 ILE A C 1
ATOM 1131 O O . ILE A 1 136 ? -6.453 5.351 2.734 1.00 96.69 136 ILE A O 1
ATOM 1135 N N . VAL A 1 137 ? -4.846 5.108 4.293 1.00 97.62 137 VAL A N 1
ATOM 1136 C CA . VAL A 1 137 ? -3.929 6.133 3.799 1.00 97.62 137 VAL A CA 1
ATOM 1137 C C . VAL A 1 137 ? -2.670 5.448 3.296 1.00 97.62 137 VAL A C 1
ATOM 1139 O O . VAL A 1 137 ? -2.071 4.655 4.015 1.00 97.62 137 VAL A O 1
ATOM 1142 N N . ILE A 1 138 ? -2.281 5.762 2.065 1.00 97.75 138 ILE A N 1
ATOM 1143 C CA . ILE A 1 138 ? -1.072 5.253 1.422 1.00 97.75 138 ILE A CA 1
ATOM 1144 C C . ILE A 1 138 ? -0.208 6.459 1.057 1.00 97.75 138 ILE A C 1
ATOM 1146 O O . ILE A 1 138 ? -0.548 7.210 0.140 1.00 97.75 138 ILE A O 1
ATOM 1150 N N . ASP A 1 139 ? 0.884 6.658 1.783 1.00 96.62 139 ASP A N 1
ATOM 1151 C CA . ASP A 1 139 ? 1.836 7.753 1.584 1.00 96.62 139 ASP A CA 1
ATOM 1152 C C . ASP A 1 139 ? 3.139 7.217 0.994 1.00 96.62 139 ASP A C 1
ATOM 1154 O O . ASP A 1 139 ? 4.151 7.065 1.670 1.00 96.62 139 ASP A O 1
ATOM 1158 N N . SER A 1 140 ? 3.070 6.832 -0.280 1.00 95.12 140 SER A N 1
ATOM 1159 C CA . SER A 1 140 ? 4.171 6.174 -0.974 1.00 95.12 140 SER A CA 1
ATOM 1160 C C . SER A 1 140 ? 4.729 7.057 -2.084 1.00 95.12 140 SER A C 1
ATOM 1162 O O . SER A 1 140 ? 3.961 7.530 -2.930 1.00 95.12 140 SER A O 1
ATOM 1164 N N . PRO A 1 141 ? 6.064 7.199 -2.177 1.00 91.06 141 PRO A N 1
ATOM 1165 C CA . PRO A 1 141 ? 6.690 7.941 -3.265 1.00 91.06 141 PRO A CA 1
ATOM 1166 C C . PRO A 1 141 ? 6.475 7.280 -4.637 1.00 91.06 141 PRO A C 1
ATOM 1168 O O . PRO A 1 141 ? 6.598 7.950 -5.655 1.00 91.06 141 PRO A O 1
ATOM 1171 N N . VAL A 1 142 ? 6.122 5.987 -4.693 1.00 90.81 142 VAL A N 1
ATOM 1172 C CA . VAL A 1 142 ? 5.940 5.241 -5.954 1.00 90.81 142 VAL A CA 1
ATOM 1173 C C . VAL A 1 142 ? 4.799 5.804 -6.800 1.00 90.81 142 VAL A C 1
ATOM 1175 O O . VAL A 1 142 ? 4.864 5.787 -8.030 1.00 90.81 142 VAL A O 1
ATOM 1178 N N . PHE A 1 143 ? 3.747 6.315 -6.162 1.00 89.31 143 PHE A N 1
ATOM 1179 C CA . PHE A 1 143 ? 2.553 6.749 -6.885 1.00 89.31 143 PHE A CA 1
ATOM 1180 C C . PHE A 1 143 ? 2.668 8.170 -7.446 1.00 89.31 143 PHE A C 1
ATOM 1182 O O . PHE A 1 143 ? 1.747 8.611 -8.131 1.00 89.31 143 PHE A O 1
ATOM 1189 N N . ASN A 1 144 ? 3.786 8.875 -7.190 1.00 81.69 144 ASN A N 1
ATOM 1190 C CA . ASN A 1 144 ? 4.036 10.264 -7.613 1.00 81.69 144 ASN A CA 1
ATOM 1191 C C . ASN A 1 144 ? 2.843 11.204 -7.357 1.00 81.69 144 ASN A C 1
ATOM 1193 O O . ASN A 1 144 ? 2.625 12.196 -8.053 1.00 81.69 144 ASN A O 1
ATOM 1197 N N . SER A 1 145 ? 2.059 10.874 -6.338 1.00 77.31 145 SER A N 1
ATOM 1198 C CA . SER A 1 145 ? 0.914 11.623 -5.864 1.00 77.31 145 SER A CA 1
ATOM 1199 C C . SER A 1 145 ? 1.148 11.937 -4.396 1.00 77.31 145 SER A C 1
ATOM 1201 O O . SER A 1 145 ? 1.849 11.199 -3.708 1.00 77.31 145 SER A O 1
ATOM 1203 N N . GLY A 1 146 ? 0.516 12.992 -3.882 1.00 90.06 146 GLY A N 1
ATOM 1204 C CA . GLY A 1 146 ? 0.363 13.105 -2.431 1.00 90.06 146 GLY A CA 1
ATOM 1205 C C . GLY A 1 146 ? -0.357 11.874 -1.843 1.00 90.06 146 GLY A C 1
ATOM 1206 O O . GLY A 1 146 ? -0.833 11.016 -2.599 1.00 90.06 146 GLY A O 1
ATOM 1207 N N . PRO A 1 147 ? -0.502 11.802 -0.509 1.00 94.19 147 PRO A N 1
ATOM 1208 C CA . PRO A 1 147 ? -1.086 10.647 0.164 1.00 94.19 147 PRO A CA 1
ATOM 1209 C C . PRO A 1 147 ? -2.437 10.224 -0.429 1.00 94.19 147 PRO A C 1
ATOM 1211 O O . PRO A 1 147 ? -3.385 11.017 -0.515 1.00 94.19 147 PRO A O 1
ATOM 1214 N N . VAL A 1 148 ? -2.553 8.954 -0.812 1.00 95.81 148 VAL A N 1
ATOM 1215 C CA . VAL A 1 148 ? -3.794 8.374 -1.331 1.00 95.81 148 VAL A CA 1
ATOM 1216 C C . VAL A 1 148 ? -4.677 7.990 -0.151 1.00 95.81 148 VAL A C 1
ATOM 1218 O O . VAL A 1 148 ? -4.329 7.108 0.624 1.00 95.81 148 VAL A O 1
ATOM 1221 N N . LYS A 1 149 ? -5.839 8.639 -0.012 1.00 96.31 149 LYS A N 1
ATOM 1222 C CA . LYS A 1 149 ? -6.809 8.350 1.060 1.00 96.31 149 LYS A CA 1
ATOM 1223 C C . LYS A 1 149 ? -8.051 7.649 0.517 1.00 96.31 149 LYS A C 1
ATOM 1225 O O . LYS A 1 149 ? -8.749 8.210 -0.328 1.00 96.31 149 LYS A O 1
ATOM 1230 N N . ILE A 1 150 ? -8.382 6.467 1.016 1.00 95.75 150 ILE A N 1
ATOM 1231 C CA . ILE A 1 150 ? -9.520 5.658 0.560 1.00 95.75 150 ILE A CA 1
ATOM 1232 C C . ILE A 1 150 ? -10.472 5.474 1.738 1.00 95.75 150 ILE A C 1
ATOM 1234 O O . ILE A 1 150 ? -10.094 4.844 2.716 1.00 95.75 150 ILE A O 1
ATOM 1238 N N . ARG A 1 151 ? -11.681 6.049 1.663 1.00 94.12 151 ARG A N 1
ATOM 1239 C CA . ARG A 1 151 ? -12.712 5.867 2.700 1.00 94.12 151 ARG A CA 1
ATOM 1240 C C . ARG A 1 151 ? -13.243 4.436 2.638 1.00 94.12 151 ARG A C 1
ATOM 1242 O O . ARG A 1 151 ? -13.520 3.978 1.532 1.00 94.12 151 ARG A O 1
ATOM 1249 N N . ILE A 1 152 ? -13.371 3.787 3.789 1.00 89.88 152 ILE A N 1
ATOM 1250 C CA . ILE A 1 152 ? -13.863 2.412 3.951 1.00 89.88 152 ILE A CA 1
ATOM 1251 C C . ILE A 1 152 ? -14.972 2.352 4.997 1.00 89.88 152 ILE A C 1
ATOM 1253 O O . ILE A 1 152 ? -15.031 3.283 5.836 1.00 89.88 152 ILE A O 1
#

Foldseek 3Di:
DDDDDDDDDDPDPPPPPPDPPDDDDDDFPWWDDDVQKIWTKDWDDDPDLQKTKIKIKMFTPVFQAAPLRDPPDDPVRSVVVVCCLQPPQQQQKWKQFPVGTWGFPDWHWDPDPDPGRMTIIMTITRDNDPPTWIWIWGQDVSSVDGIDTIID

pLDDT: mean 80.32, std 19.99, range [32.91, 98.25]